Protein AF-A0A158ET09-F1 (afdb_monomer)

Secondary structure (DSSP, 8-state):
---B--TTT-SSSBHHHHHHHHHHHHHHHHHHHS--SPP--HHHHHHHHHHHHHHHHHHHHHHT-

Solvent-accessible surface area (backbone atoms only — not comparable to full-atom values): 3918 Å² total; per-residue (Å²): 130,79,50,75,44,56,72,92,82,31,96,39,66,23,52,62,56,45,52,52,48,50,54,50,48,53,53,52,52,49,56,60,70,70,45,88,68,80,89,74,56,69,70,56,55,51,48,56,50,52,53,55,50,52,53,53,50,53,52,53,55,58,74,74,105

Radius of gyration: 19.13 Å; Cα contacts (8 Å, |Δi|>4): 21; chains: 1; bounding box: 50×23×36 Å

Foldseek 3Di:
DFAADDVVVDVDRGPVVVVVCVVVVVVVVVVVVPPPDDDDDPVVVVVVVVVVVVVVVVVVVVVVD

Mean predicted aligned error: 4.71 Å

pLDDT: mean 95.49, std 5.09, range [65.19, 98.5]

InterPro domains:
  IPR048851 Stability determinant domain [PF21217] (16-47)

Sequence (65 aa):
MPTPLDPIVSEFATVEEAEAYDRWFRAKIQAARDNPGPLIPHDEAMARIRNKLHARIKEKEKLRK

Structure (mmCIF, N/CA/C/O backbone):
data_AF-A0A158ET09-F1
#
_entry.id   AF-A0A158ET09-F1
#
loop_
_atom_site.group_PDB
_atom_site.id
_atom_site.type_symbol
_atom_site.label_atom_id
_atom_site.label_alt_id
_atom_site.label_comp_id
_atom_site.label_asym_id
_atom_site.label_entity_id
_atom_site.label_seq_id
_atom_site.pdbx_PDB_ins_code
_atom_site.Cartn_x
_atom_site.Cartn_y
_atom_site.Cartn_z
_atom_site.occupancy
_atom_site.B_iso_or_equiv
_atom_site.auth_seq_id
_atom_site.auth_comp_id
_atom_site.auth_asym_id
_atom_site.auth_atom_id
_atom_site.pdbx_PDB_model_num
ATOM 1 N N . MET A 1 1 ? -24.123 9.378 16.264 1.00 77.25 1 MET A N 1
ATOM 2 C CA . MET A 1 1 ? -23.019 8.708 16.981 1.00 77.25 1 MET A CA 1
ATOM 3 C C . MET A 1 1 ? -22.564 7.571 16.094 1.00 77.25 1 MET A C 1
ATOM 5 O O . MET A 1 1 ? -23.454 6.964 15.509 1.00 77.25 1 MET A O 1
ATOM 9 N N . PRO A 1 2 ? -21.254 7.345 15.929 1.00 85.69 2 PRO A N 1
ATOM 10 C CA . PRO A 1 2 ? -20.780 6.282 15.062 1.00 85.69 2 PRO A CA 1
ATOM 11 C C . PRO A 1 2 ? -21.142 4.914 15.645 1.00 85.69 2 PRO A C 1
ATOM 13 O O . PRO A 1 2 ? -21.235 4.762 16.867 1.00 85.69 2 PRO A O 1
ATOM 16 N N . THR A 1 3 ? -21.389 3.946 14.776 1.00 95.62 3 THR A N 1
ATOM 17 C CA . THR A 1 3 ? -21.841 2.609 15.158 1.00 95.62 3 THR A CA 1
ATOM 18 C C . THR A 1 3 ? -20.619 1.756 15.489 1.00 95.62 3 THR A C 1
ATOM 20 O O . THR A 1 3 ? -19.842 1.467 14.579 1.00 95.62 3 THR A O 1
ATOM 23 N N . PRO A 1 4 ? -20.400 1.369 16.760 1.00 96.44 4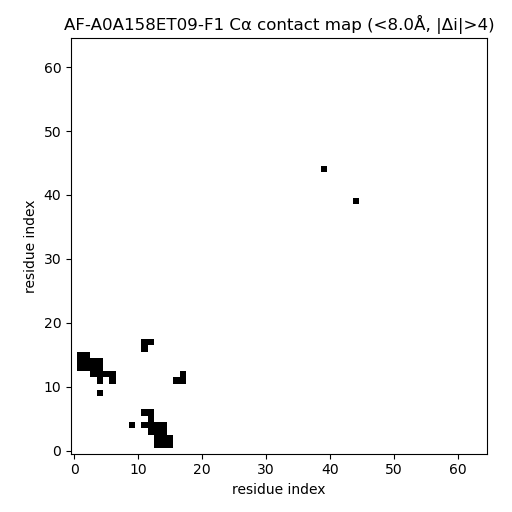 PRO A N 1
ATOM 24 C CA . PRO A 1 4 ? -19.208 0.625 17.145 1.00 96.44 4 PRO A CA 1
ATOM 25 C C . PRO A 1 4 ? -19.216 -0.784 16.546 1.00 96.44 4 PRO A C 1
ATOM 27 O O . PRO A 1 4 ? -20.262 -1.432 16.469 1.00 96.44 4 PRO A O 1
ATOM 30 N N . LEU A 1 5 ? -18.037 -1.254 16.150 1.00 96.56 5 LEU A N 1
ATOM 31 C CA . LEU A 1 5 ? -17.804 -2.603 15.646 1.00 96.56 5 LEU A CA 1
ATOM 32 C C . LEU A 1 5 ? -17.013 -3.432 16.660 1.00 96.56 5 LEU A C 1
ATOM 34 O O . LEU A 1 5 ? -16.182 -2.910 17.403 1.00 96.56 5 LEU A O 1
ATOM 38 N N . ASP A 1 6 ? -17.275 -4.738 16.677 1.00 96.62 6 ASP A N 1
ATOM 39 C CA . ASP A 1 6 ? -16.501 -5.686 17.474 1.00 96.62 6 ASP A CA 1
ATOM 40 C C . ASP A 1 6 ? -15.094 -5.860 16.859 1.00 96.62 6 ASP A C 1
ATOM 42 O O . ASP A 1 6 ? -15.002 -6.179 15.667 1.00 96.62 6 ASP A O 1
ATOM 46 N N . PRO A 1 7 ? -14.007 -5.707 17.641 1.00 96.12 7 PRO A N 1
ATOM 47 C CA . PRO A 1 7 ? -12.635 -5.888 17.160 1.00 96.12 7 PRO A CA 1
ATOM 48 C C . PRO A 1 7 ? -12.319 -7.276 16.579 1.00 96.12 7 PRO A C 1
ATOM 50 O O . PRO A 1 7 ? -11.362 -7.421 15.823 1.00 96.12 7 PRO A O 1
ATOM 53 N N . ILE A 1 8 ? -13.082 -8.316 16.938 1.00 96.81 8 ILE A N 1
ATOM 54 C CA . ILE A 1 8 ? -12.942 -9.665 16.363 1.00 96.81 8 ILE A CA 1
ATOM 55 C C . ILE A 1 8 ? -13.502 -9.703 14.935 1.00 96.81 8 ILE A C 1
ATOM 57 O O . ILE A 1 8 ? -13.016 -10.461 14.096 1.00 96.81 8 ILE A O 1
ATOM 61 N N . VAL A 1 9 ? -14.525 -8.894 14.652 1.00 94.94 9 VAL A N 1
ATOM 62 C CA . VAL A 1 9 ? -15.218 -8.858 13.356 1.00 94.94 9 VAL A CA 1
ATOM 63 C C . VAL A 1 9 ? -14.567 -7.859 12.399 1.00 94.94 9 VAL A C 1
ATOM 65 O O . VAL A 1 9 ? -14.559 -8.088 11.191 1.00 94.94 9 VAL A O 1
ATOM 68 N N . SER A 1 10 ? -14.031 -6.754 12.920 1.00 96.06 10 SER A N 1
ATOM 69 C CA . SER A 1 10 ? -13.507 -5.646 12.124 1.00 96.06 10 SER A CA 1
ATOM 70 C C . SER A 1 10 ? -12.247 -5.045 12.739 1.00 96.06 10 SER A C 1
ATOM 72 O O . SER A 1 10 ? -12.156 -4.856 13.947 1.00 96.06 10 SER A O 1
ATOM 74 N N . GLU A 1 11 ? -11.301 -4.661 11.881 1.00 96.06 11 GLU A N 1
ATOM 75 C CA . GLU A 1 11 ? -10.130 -3.862 12.265 1.00 96.06 11 GLU A CA 1
ATOM 76 C C . GLU A 1 11 ? -10.467 -2.383 12.539 1.00 96.06 11 GLU A C 1
ATOM 78 O O . GLU A 1 11 ? -9.692 -1.682 13.190 1.00 96.06 11 GLU A O 1
ATOM 83 N N . PHE A 1 12 ? -11.621 -1.906 12.060 1.00 97.31 12 PHE A N 1
ATOM 84 C CA . PHE A 1 12 ? -12.128 -0.554 12.310 1.00 97.31 12 PHE A CA 1
ATOM 85 C C . PHE A 1 12 ? -12.994 -0.516 13.562 1.00 97.31 12 PHE A C 1
ATOM 87 O O . PHE A 1 12 ? -13.797 -1.425 13.782 1.00 97.31 12 PHE A O 1
ATOM 94 N N . ALA A 1 13 ? -12.890 0.573 14.327 1.00 96.12 13 ALA A N 1
ATOM 95 C CA . ALA A 1 13 ? -13.657 0.752 15.554 1.00 96.12 13 ALA A CA 1
ATOM 96 C C . ALA A 1 13 ? -15.137 1.040 15.277 1.00 96.12 13 ALA A C 1
ATOM 98 O O . ALA A 1 13 ? -15.983 0.785 16.135 1.00 96.12 13 ALA A O 1
ATOM 99 N N . THR A 1 14 ? -15.457 1.584 14.099 1.00 97.94 14 THR A N 1
ATOM 100 C CA . THR A 1 14 ? -16.818 1.997 13.746 1.00 97.94 14 THR A CA 1
ATOM 101 C C . THR A 1 14 ? -17.188 1.653 12.306 1.00 97.94 14 THR A C 1
ATOM 103 O O . THR A 1 14 ? -16.323 1.556 11.430 1.00 97.94 14 THR A O 1
ATOM 106 N N . VAL A 1 15 ? -18.488 1.492 12.049 1.00 97.62 15 VAL A N 1
ATOM 107 C CA . VAL A 1 15 ? -19.034 1.267 10.699 1.00 97.62 15 VAL A CA 1
ATOM 108 C C . VAL A 1 15 ? -18.646 2.410 9.768 1.00 97.62 15 VAL A C 1
ATOM 110 O O . VAL A 1 15 ? -18.215 2.182 8.643 1.00 97.62 15 VAL A O 1
ATOM 113 N N . GLU A 1 16 ? -18.733 3.646 10.246 1.00 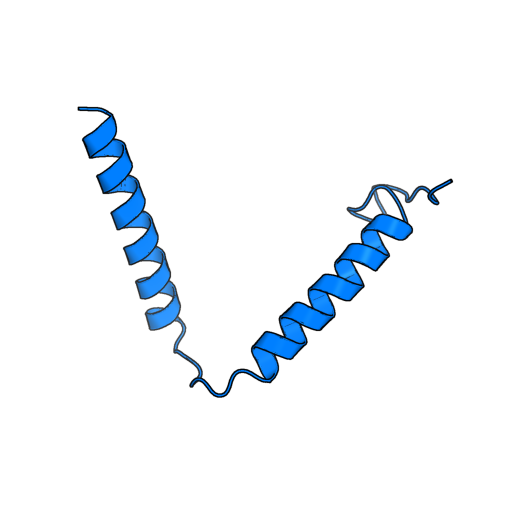97.31 16 GLU A N 1
ATOM 114 C CA . GLU A 1 16 ? -18.477 4.839 9.449 1.00 97.31 16 GLU A CA 1
ATOM 115 C C . GLU A 1 16 ? -17.007 4.930 9.007 1.00 97.31 16 GLU A C 1
ATOM 117 O O . GLU A 1 16 ? -16.730 5.337 7.875 1.00 97.31 16 GLU A O 1
ATOM 122 N N . GLU A 1 17 ? -16.062 4.515 9.859 1.00 97.44 17 GLU A N 1
ATOM 123 C CA . GLU A 1 17 ? -14.642 4.394 9.501 1.00 97.44 17 GLU A CA 1
ATOM 124 C C . GLU A 1 17 ? -14.408 3.296 8.460 1.00 97.44 17 GLU A C 1
ATOM 126 O O . GLU A 1 17 ? -13.707 3.534 7.472 1.00 97.44 17 GLU A O 1
ATOM 131 N N . ALA A 1 18 ? -15.026 2.124 8.641 1.00 97.25 18 ALA A N 1
ATOM 132 C CA . ALA A 1 18 ? -14.916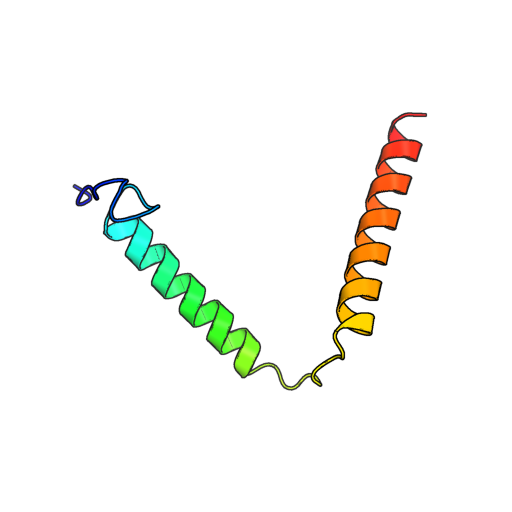 1.013 7.698 1.00 97.25 18 ALA A CA 1
ATOM 133 C C . ALA A 1 18 ? -15.448 1.398 6.309 1.00 97.25 18 ALA A C 1
ATOM 135 O O . ALA A 1 18 ? -14.799 1.155 5.291 1.00 97.25 18 ALA A O 1
ATOM 136 N N . GLU A 1 19 ? -16.597 2.071 6.252 1.00 98.00 19 GLU A N 1
ATOM 137 C CA . GLU A 1 19 ? -17.171 2.560 5.000 1.00 98.00 19 GLU A CA 1
ATOM 138 C C . GLU A 1 19 ? -16.333 3.674 4.363 1.00 98.00 19 GLU A C 1
ATOM 140 O O . GLU A 1 19 ? -16.207 3.742 3.137 1.00 98.00 19 GLU A O 1
ATOM 145 N N . ALA A 1 20 ? -15.754 4.570 5.169 1.00 97.88 20 ALA A N 1
ATOM 146 C CA . ALA A 1 20 ? -14.852 5.598 4.661 1.00 97.88 20 ALA A CA 1
ATOM 147 C C . ALA A 1 20 ? -13.601 4.972 4.029 1.00 97.88 20 ALA A C 1
ATOM 149 O O . ALA A 1 20 ? -13.193 5.390 2.938 1.00 97.88 20 ALA A O 1
ATOM 150 N N . TYR A 1 21 ? -13.038 3.944 4.670 1.00 97.69 21 TYR A N 1
ATOM 151 C CA . TYR A 1 21 ? -11.929 3.177 4.122 1.00 97.69 21 TYR A CA 1
ATOM 152 C C . TYR A 1 21 ? -12.321 2.445 2.837 1.00 97.69 21 TYR A C 1
ATOM 154 O O . TYR A 1 21 ? -11.606 2.568 1.845 1.00 97.69 21 TYR A O 1
ATOM 162 N N . ASP A 1 22 ? -13.458 1.742 2.809 1.00 98.19 22 ASP A N 1
ATOM 163 C CA . ASP A 1 22 ? -13.920 1.009 1.621 1.00 98.19 22 ASP A CA 1
ATOM 164 C C . ASP A 1 22 ? -14.110 1.949 0.418 1.00 98.19 22 ASP A C 1
ATOM 166 O O . ASP A 1 22 ? -13.597 1.672 -0.670 1.00 98.19 22 ASP A O 1
ATOM 170 N N . ARG A 1 23 ? -14.735 3.122 0.615 1.00 98.50 23 ARG A N 1
ATOM 171 C CA . ARG A 1 23 ? -14.878 4.142 -0.4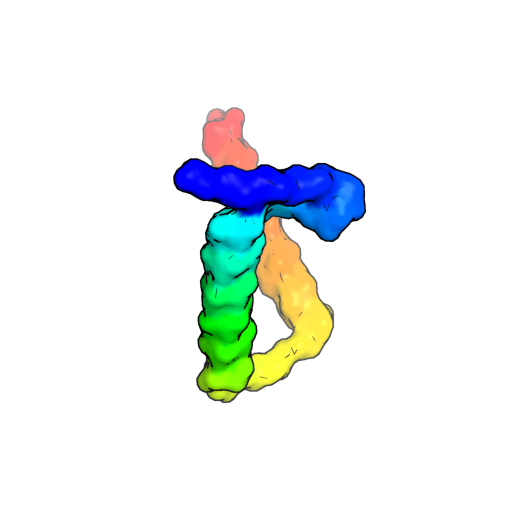42 1.00 98.50 23 ARG A CA 1
ATOM 172 C C . ARG A 1 23 ? -13.526 4.602 -0.984 1.00 98.50 23 ARG A C 1
ATOM 174 O O . ARG A 1 23 ? -13.326 4.637 -2.201 1.00 98.50 23 ARG A O 1
ATOM 181 N N . TRP A 1 24 ? -12.590 4.941 -0.098 1.00 98.19 24 TRP A N 1
ATOM 182 C CA . TRP A 1 24 ? -11.241 5.342 -0.499 1.00 98.19 24 TRP A CA 1
ATOM 183 C C . TRP A 1 24 ? -10.492 4.207 -1.210 1.00 98.19 24 TRP A C 1
ATOM 185 O O . TRP A 1 24 ? -9.848 4.433 -2.238 1.00 98.19 24 TRP A O 1
ATOM 195 N N . PHE A 1 25 ? -10.592 2.982 -0.697 1.00 98.19 25 PHE A N 1
ATOM 196 C CA . PHE A 1 25 ? -9.896 1.822 -1.234 1.00 98.19 25 PHE A CA 1
ATOM 197 C C . PHE A 1 25 ? -10.395 1.487 -2.639 1.00 98.19 25 PHE A C 1
ATOM 199 O O . PHE A 1 25 ? -9.583 1.325 -3.551 1.00 98.19 25 PHE A O 1
ATOM 206 N N . ARG A 1 26 ? -11.715 1.488 -2.863 1.00 98.44 26 ARG A N 1
ATOM 207 C CA . ARG A 1 26 ? -12.302 1.308 -4.200 1.00 98.44 26 ARG A CA 1
ATOM 208 C C . ARG A 1 26 ? -11.833 2.376 -5.179 1.00 98.44 26 ARG A C 1
ATOM 210 O O . ARG A 1 26 ? -11.425 2.029 -6.284 1.00 98.44 26 ARG A O 1
ATOM 217 N N . ALA A 1 27 ? -11.814 3.647 -4.770 1.00 98.31 27 ALA A N 1
ATOM 218 C CA . ALA A 1 27 ? -11.304 4.731 -5.610 1.00 98.31 27 ALA A CA 1
ATOM 219 C C . ALA A 1 27 ? -9.819 4.532 -5.966 1.00 98.31 27 ALA A C 1
ATOM 221 O O . ALA A 1 27 ? -9.421 4.707 -7.117 1.00 98.31 27 ALA A O 1
ATOM 222 N N . LYS A 1 28 ? -8.999 4.096 -5.001 1.00 97.81 28 LYS A N 1
ATOM 223 C CA . LYS A 1 28 ? -7.580 3.786 -5.218 1.00 97.81 28 LYS A CA 1
ATOM 224 C C . LYS A 1 28 ? -7.377 2.616 -6.182 1.00 97.81 28 LYS A C 1
ATOM 226 O O . LYS A 1 28 ? -6.502 2.689 -7.043 1.00 97.81 28 LYS A O 1
ATOM 231 N N . ILE A 1 29 ? -8.168 1.551 -6.051 1.00 97.50 29 ILE A N 1
ATOM 232 C CA . ILE A 1 29 ? -8.121 0.406 -6.968 1.00 97.50 29 ILE A CA 1
ATOM 233 C C . ILE A 1 29 ? -8.565 0.822 -8.367 1.00 97.50 29 ILE A C 1
ATOM 235 O O . ILE A 1 29 ? -7.903 0.452 -9.333 1.00 97.50 29 ILE A O 1
ATOM 239 N N . GLN A 1 30 ? -9.624 1.622 -8.487 1.00 98.00 30 GLN A N 1
ATOM 240 C CA . GLN A 1 30 ? -10.089 2.114 -9.780 1.00 98.00 30 GLN A CA 1
ATOM 241 C C . GLN A 1 30 ? -9.001 2.942 -10.477 1.00 98.00 30 GLN A C 1
ATOM 243 O O . GLN A 1 30 ? -8.629 2.628 -11.601 1.00 98.00 30 GLN A O 1
ATOM 248 N N . ALA A 1 31 ? -8.376 3.886 -9.768 1.00 97.00 31 ALA A N 1
ATOM 249 C CA . ALA A 1 31 ? -7.256 4.660 -10.303 1.00 97.00 31 ALA A CA 1
ATOM 250 C C . ALA A 1 31 ? -6.057 3.784 -10.725 1.00 97.00 31 ALA A C 1
ATOM 252 O O . ALA A 1 31 ? -5.383 4.084 -11.707 1.00 97.00 31 ALA A O 1
ATOM 253 N N . ALA A 1 32 ? -5.780 2.693 -10.002 1.00 93.94 32 ALA A N 1
ATOM 254 C CA . ALA A 1 32 ? -4.729 1.747 -10.373 1.00 93.94 32 ALA A CA 1
ATOM 255 C C . ALA A 1 32 ? -5.095 0.901 -11.604 1.00 93.94 32 ALA A C 1
ATOM 257 O O . ALA A 1 32 ? -4.208 0.579 -12.390 1.00 93.94 32 ALA A O 1
ATOM 258 N N . ARG A 1 33 ? -6.376 0.547 -11.774 1.00 95.50 33 ARG A N 1
ATOM 259 C CA . ARG A 1 33 ? -6.888 -0.181 -12.947 1.00 95.50 33 ARG A CA 1
ATOM 260 C C . ARG A 1 33 ? -6.919 0.689 -14.199 1.00 95.50 33 ARG A C 1
ATOM 262 O O . ARG A 1 33 ? -6.606 0.193 -15.273 1.00 95.50 33 ARG A O 1
ATOM 269 N N . ASP A 1 34 ? -7.271 1.961 -14.045 1.00 96.94 34 ASP A N 1
ATOM 270 C CA . ASP A 1 34 ? -7.346 2.928 -15.144 1.00 96.94 34 ASP A CA 1
ATOM 271 C C . ASP A 1 34 ? -5.966 3.457 -15.558 1.00 96.94 34 ASP A C 1
ATOM 273 O O . ASP A 1 34 ? -5.838 4.150 -16.566 1.00 96.94 34 ASP A O 1
ATOM 277 N N . ASN A 1 35 ? -4.916 3.141 -14.794 1.00 94.44 35 ASN A N 1
ATOM 278 C CA . ASN A 1 35 ? -3.553 3.522 -15.127 1.00 94.44 35 ASN A CA 1
ATOM 279 C C . ASN A 1 35 ? -3.096 2.802 -16.415 1.00 94.44 35 ASN A C 1
ATOM 281 O O . ASN A 1 35 ? -2.948 1.580 -16.396 1.00 94.44 35 ASN A O 1
ATOM 285 N N . PRO A 1 36 ? -2.789 3.530 -17.509 1.00 94.25 36 PRO A N 1
ATOM 286 C CA . PRO A 1 36 ? -2.409 2.928 -18.789 1.00 94.25 36 PRO A CA 1
ATOM 287 C C . PRO A 1 36 ? -0.979 2.362 -18.800 1.00 94.25 36 PRO A C 1
ATOM 289 O O . PRO A 1 36 ? -0.521 1.853 -19.822 1.00 94.25 36 PRO A O 1
ATOM 292 N N . GLY A 1 37 ? -0.234 2.503 -17.699 1.00 92.31 37 GLY A N 1
ATOM 293 C CA . GLY A 1 37 ? 1.144 2.037 -17.600 1.00 92.31 37 GLY A CA 1
ATOM 294 C C . GLY A 1 37 ? 1.281 0.514 -17.751 1.00 92.31 37 GLY A C 1
ATOM 295 O O . GLY A 1 37 ? 0.376 -0.235 -17.379 1.00 92.31 37 GLY A O 1
ATOM 296 N N . PRO A 1 38 ? 2.430 0.029 -18.256 1.00 93.12 38 PRO A N 1
ATOM 297 C CA . PRO A 1 38 ? 2.664 -1.400 -18.387 1.00 93.12 38 PRO A CA 1
ATOM 298 C C . PRO A 1 38 ? 2.758 -2.073 -17.015 1.00 93.12 38 PRO A C 1
ATOM 300 O O . PRO A 1 38 ? 3.268 -1.502 -16.045 1.00 93.12 38 PRO A O 1
ATOM 303 N N . LEU A 1 39 ? 2.320 -3.331 -16.960 1.00 93.25 39 LEU A N 1
ATOM 304 C CA . LEU A 1 39 ? 2.621 -4.213 -15.839 1.00 93.25 39 LEU A CA 1
ATOM 305 C C . LEU A 1 39 ? 4.133 -4.450 -15.773 1.00 93.25 39 LEU A C 1
ATOM 307 O O . LEU A 1 39 ? 4.786 -4.626 -16.801 1.00 93.25 39 LEU A O 1
ATOM 311 N N . ILE A 1 40 ? 4.677 -4.469 -14.558 1.00 95.38 40 ILE A N 1
ATOM 312 C CA . ILE A 1 40 ? 6.095 -4.749 -14.323 1.00 95.38 40 ILE A CA 1
ATOM 313 C C . ILE A 1 40 ? 6.272 -6.152 -13.727 1.00 95.38 40 ILE A C 1
ATOM 315 O O . ILE A 1 40 ? 5.448 -6.563 -12.903 1.00 95.38 40 ILE A O 1
ATOM 319 N N . PRO A 1 41 ? 7.338 -6.887 -14.089 1.00 97.75 41 PRO A N 1
ATOM 320 C CA . PRO A 1 41 ? 7.674 -8.153 -13.447 1.00 97.75 41 PRO A CA 1
ATOM 321 C C . PRO A 1 41 ? 7.945 -7.992 -11.947 1.00 97.75 41 PRO A C 1
ATOM 323 O O . PRO A 1 41 ? 8.374 -6.931 -11.481 1.00 97.75 41 PRO A O 1
ATOM 326 N N . HIS A 1 42 ? 7.759 -9.076 -11.190 1.00 97.19 42 HIS A N 1
ATOM 327 C CA . HIS A 1 42 ? 7.999 -9.096 -9.744 1.00 97.19 42 HIS A CA 1
ATOM 328 C C . HIS A 1 42 ? 9.408 -8.602 -9.374 1.00 97.19 42 HIS A C 1
ATOM 330 O O . HIS A 1 42 ? 9.557 -7.735 -8.510 1.00 97.19 42 HIS A O 1
ATOM 336 N N . ASP A 1 43 ? 10.437 -9.097 -10.066 1.00 98.25 43 ASP A N 1
ATOM 337 C CA . ASP A 1 43 ? 11.832 -8.745 -9.781 1.00 98.25 43 ASP A CA 1
ATOM 338 C C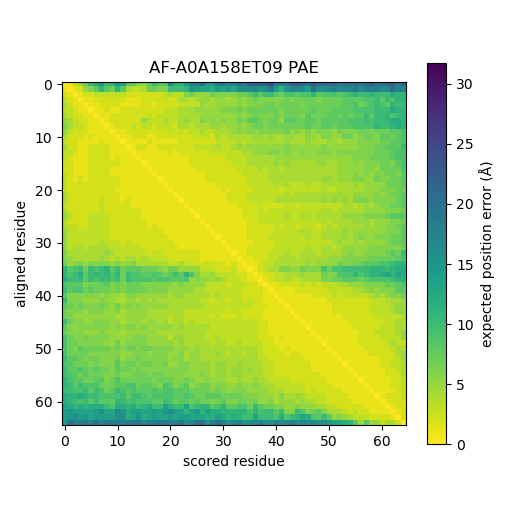 . ASP A 1 43 ? 12.104 -7.251 -9.964 1.00 98.25 43 ASP A C 1
ATOM 340 O O . ASP A 1 43 ? 12.802 -6.631 -9.153 1.00 98.25 43 ASP A O 1
ATOM 344 N N . GLU A 1 44 ? 11.494 -6.647 -10.985 1.00 97.81 44 GLU A N 1
ATOM 345 C CA . GLU A 1 44 ? 11.596 -5.216 -11.235 1.00 97.81 44 GLU A CA 1
ATOM 346 C C . GLU A 1 44 ? 10.894 -4.407 -10.134 1.00 97.81 44 GLU A C 1
ATOM 348 O O . GLU A 1 44 ? 11.459 -3.436 -9.617 1.00 97.81 44 GLU A O 1
ATOM 353 N N . ALA A 1 45 ? 9.699 -4.824 -9.703 1.00 96.75 45 ALA A N 1
ATOM 354 C CA . ALA A 1 45 ? 8.989 -4.191 -8.591 1.00 96.75 45 ALA A CA 1
ATOM 355 C C . ALA A 1 45 ? 9.829 -4.211 -7.300 1.00 96.75 45 ALA A C 1
ATOM 357 O O . ALA A 1 45 ? 9.993 -3.181 -6.635 1.00 96.75 45 ALA A O 1
ATOM 358 N N . MET A 1 46 ? 10.438 -5.356 -6.984 1.00 98.19 46 MET A N 1
ATOM 359 C CA . MET A 1 46 ? 11.296 -5.510 -5.808 1.00 98.19 46 MET A CA 1
ATOM 360 C C . MET A 1 46 ? 12.598 -4.714 -5.919 1.00 98.19 46 MET A C 1
ATOM 362 O O . MET A 1 46 ? 13.066 -4.157 -4.923 1.00 98.19 46 MET A O 1
ATOM 366 N N . ALA A 1 47 ? 13.193 -4.615 -7.111 1.00 98.19 47 ALA A N 1
ATOM 367 C CA . ALA A 1 47 ? 14.360 -3.764 -7.342 1.00 98.19 47 ALA A CA 1
ATOM 368 C C . ALA A 1 47 ? 14.034 -2.284 -7.075 1.00 98.19 47 ALA A C 1
ATOM 370 O O . ALA A 1 47 ? 14.769 -1.608 -6.349 1.0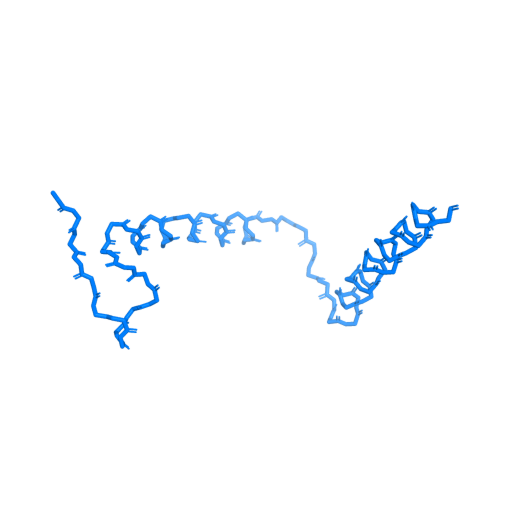0 98.19 47 ALA A O 1
ATOM 371 N N . ARG A 1 48 ? 12.886 -1.795 -7.566 1.00 97.44 48 ARG A N 1
ATOM 372 C CA . ARG A 1 48 ? 12.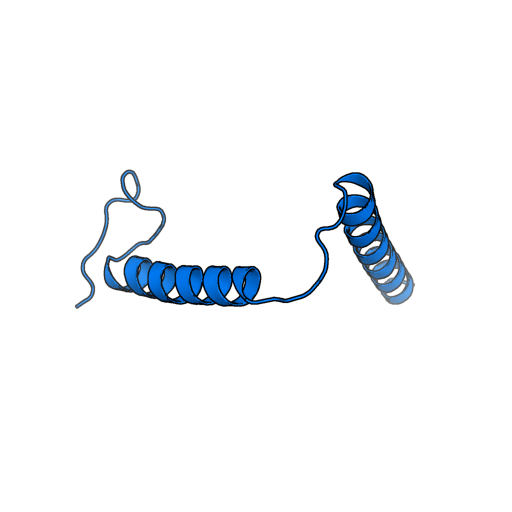418 -0.418 -7.322 1.00 97.44 48 ARG A CA 1
ATOM 373 C C . ARG A 1 48 ? 12.243 -0.128 -5.825 1.00 97.44 48 ARG A C 1
ATOM 375 O O . ARG A 1 48 ? 12.656 0.938 -5.364 1.00 97.44 48 ARG A O 1
ATOM 382 N N . ILE A 1 49 ? 11.671 -1.059 -5.055 1.00 97.56 49 ILE A N 1
ATOM 383 C CA . ILE A 1 49 ? 11.489 -0.905 -3.599 1.00 97.56 49 ILE A CA 1
ATOM 384 C C . ILE A 1 49 ? 12.838 -0.896 -2.869 1.00 97.56 49 ILE A C 1
ATOM 386 O O . ILE A 1 49 ? 13.096 0.018 -2.082 1.00 97.56 49 ILE A O 1
ATOM 390 N N . ARG A 1 50 ? 13.721 -1.864 -3.157 1.00 98.00 50 ARG A N 1
ATOM 391 C CA . ARG A 1 50 ? 15.056 -1.958 -2.536 1.00 98.00 50 ARG A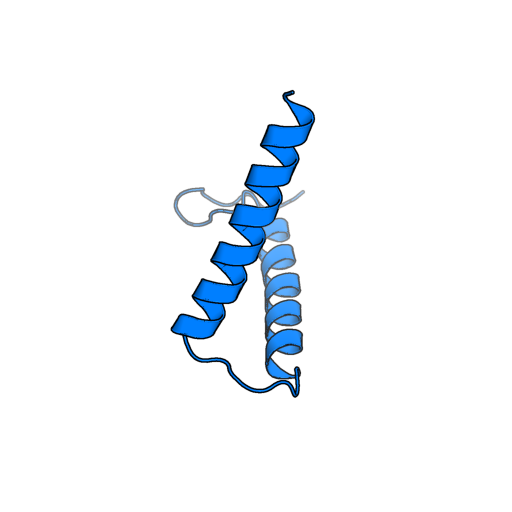 CA 1
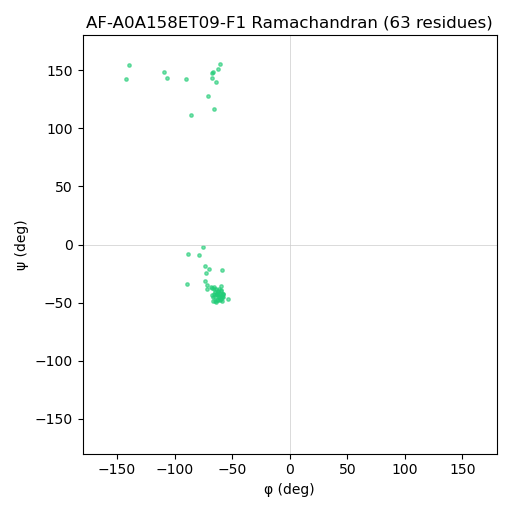ATOM 392 C C . ARG A 1 50 ? 15.881 -0.695 -2.767 1.00 98.00 50 ARG A C 1
ATOM 394 O O . ARG A 1 50 ? 16.461 -0.162 -1.824 1.00 98.00 50 ARG A O 1
ATOM 401 N N . ASN A 1 51 ? 15.854 -0.154 -3.984 1.00 98.12 51 ASN A N 1
ATOM 402 C CA . ASN A 1 51 ? 16.564 1.082 -4.316 1.00 98.12 51 ASN A CA 1
ATOM 403 C C . ASN A 1 51 ? 16.060 2.280 -3.497 1.00 98.12 51 ASN A C 1
ATOM 405 O O . ASN A 1 51 ? 16.866 3.024 -2.936 1.00 98.12 51 ASN A O 1
ATOM 409 N N . LYS A 1 52 ? 14.735 2.441 -3.363 1.00 97.94 52 LYS A N 1
ATOM 410 C CA . LYS A 1 52 ? 14.140 3.502 -2.529 1.00 97.94 52 LYS A CA 1
ATOM 411 C C . LYS A 1 52 ? 14.508 3.348 -1.052 1.00 97.94 52 LYS A C 1
ATOM 413 O O . LYS A 1 52 ? 14.802 4.342 -0.390 1.00 97.94 52 LYS A O 1
ATOM 418 N N . LEU A 1 53 ? 14.512 2.118 -0.537 1.00 97.50 53 LEU A N 1
ATOM 419 C CA . LEU A 1 53 ? 14.894 1.839 0.847 1.00 97.50 53 LEU A CA 1
ATOM 420 C C . LEU A 1 53 ? 16.369 2.172 1.101 1.00 97.50 53 LEU A C 1
ATOM 422 O O . LEU A 1 53 ? 16.675 2.895 2.046 1.00 97.50 53 LEU A O 1
ATOM 426 N N . HIS A 1 54 ? 17.275 1.714 0.233 1.00 97.81 54 HIS A N 1
ATOM 427 C CA . HIS A 1 54 ? 18.704 2.013 0.344 1.00 97.81 54 HIS A CA 1
ATOM 428 C C . HIS A 1 54 ? 18.988 3.517 0.294 1.00 97.81 54 HIS A C 1
ATOM 430 O O . HIS A 1 54 ? 19.819 4.004 1.057 1.00 97.81 54 HIS A O 1
ATOM 436 N N . ALA A 1 55 ? 18.287 4.263 -0.566 1.00 97.06 55 ALA A N 1
ATOM 437 C CA . ALA A 1 55 ? 18.418 5.716 -0.625 1.00 97.06 55 ALA A CA 1
ATOM 438 C C . ALA A 1 55 ? 18.051 6.371 0.718 1.00 97.06 55 ALA A C 1
ATOM 440 O O . ALA A 1 55 ? 18.831 7.163 1.244 1.00 97.06 55 ALA A O 1
ATOM 441 N N . ARG A 1 56 ? 16.922 5.966 1.319 1.00 96.56 56 ARG A N 1
ATOM 442 C CA . ARG A 1 56 ? 16.478 6.466 2.631 1.00 96.56 56 ARG A CA 1
ATOM 443 C C . ARG A 1 56 ? 17.429 6.106 3.769 1.00 96.56 56 ARG A C 1
ATOM 445 O O . ARG A 1 56 ? 17.637 6.917 4.666 1.00 96.56 56 ARG A O 1
ATOM 452 N N . ILE A 1 57 ? 18.002 4.902 3.755 1.00 97.12 57 ILE A N 1
ATOM 453 C CA . ILE A 1 57 ? 18.982 4.480 4.767 1.00 97.12 57 ILE A CA 1
ATOM 454 C C . ILE A 1 57 ? 20.236 5.352 4.673 1.00 97.12 57 ILE A C 1
ATOM 456 O O . ILE A 1 57 ? 20.645 5.931 5.675 1.00 97.12 57 ILE A O 1
ATOM 460 N N . LYS A 1 58 ? 20.786 5.531 3.466 1.00 96.25 58 LYS A N 1
ATOM 461 C CA . LYS A 1 58 ? 21.966 6.381 3.245 1.00 96.25 58 LYS A CA 1
ATOM 462 C C . LYS A 1 58 ? 21.723 7.830 3.661 1.00 96.25 58 LYS A C 1
ATOM 464 O O . LYS A 1 58 ? 22.617 8.465 4.209 1.00 96.25 58 LYS A O 1
ATOM 469 N N . GLU A 1 59 ? 20.536 8.365 3.390 1.00 96.25 59 GLU A N 1
ATOM 470 C CA . GLU A 1 59 ? 20.150 9.713 3.817 1.00 96.25 59 GLU A CA 1
ATOM 471 C C . GLU A 1 59 ? 20.141 9.837 5.346 1.00 96.25 59 GLU A C 1
ATOM 473 O O . GLU A 1 59 ? 20.767 10.744 5.891 1.00 96.25 59 GLU A O 1
ATOM 478 N N . LYS A 1 60 ? 19.523 8.879 6.048 1.00 95.06 60 LYS A N 1
ATOM 479 C CA . LYS A 1 60 ? 19.527 8.845 7.517 1.00 95.06 60 LYS A CA 1
ATOM 480 C C . LYS A 1 60 ? 20.930 8.702 8.104 1.00 95.06 60 LYS A C 1
ATOM 482 O O . LYS A 1 60 ? 21.233 9.342 9.104 1.00 95.06 60 LYS A O 1
ATOM 487 N N . GLU A 1 61 ? 21.784 7.879 7.503 1.00 94.69 61 GLU A N 1
ATOM 488 C CA . GLU A 1 61 ? 23.174 7.705 7.943 1.00 94.69 61 GLU A CA 1
ATOM 489 C C . GLU A 1 61 ? 24.005 8.975 7.763 1.00 94.69 61 GLU A C 1
ATOM 491 O O . GLU A 1 61 ? 24.817 9.292 8.628 1.00 94.69 61 GLU A O 1
ATOM 496 N N . LYS A 1 62 ? 23.788 9.717 6.669 1.00 90.44 62 LYS A N 1
ATOM 497 C CA . LYS A 1 62 ? 24.413 11.028 6.457 1.00 90.44 62 LYS A CA 1
ATOM 498 C C . LYS A 1 62 ? 23.948 12.051 7.486 1.00 90.44 62 LYS A C 1
ATOM 500 O O . LYS A 1 62 ? 24.774 12.805 7.964 1.00 90.44 62 LYS A O 1
ATOM 505 N N . LEU A 1 63 ? 22.661 12.055 7.834 1.00 89.12 63 LEU A N 1
ATOM 506 C CA . LEU A 1 63 ? 22.101 12.982 8.823 1.00 89.12 63 LEU A CA 1
ATOM 507 C C . LEU A 1 63 ? 22.570 12.683 10.259 1.00 89.12 63 LEU A C 1
ATOM 509 O O . LEU A 1 63 ? 22.489 13.541 11.129 1.00 89.12 63 LEU A O 1
ATOM 513 N N . ARG A 1 64 ? 23.026 11.451 10.517 1.00 88.50 64 ARG A N 1
ATOM 514 C CA . ARG A 1 64 ? 23.545 11.014 11.822 1.00 88.50 64 ARG A CA 1
ATOM 515 C C . ARG A 1 64 ? 25.050 11.271 11.996 1.00 88.50 64 ARG A C 1
ATOM 517 O O . ARG A 1 64 ? 25.561 11.017 13.084 1.00 88.50 64 ARG A O 1
ATOM 524 N N . LYS A 1 65 ? 25.753 11.683 10.939 1.00 65.19 65 LYS A N 1
ATOM 525 C CA . LYS A 1 65 ? 27.173 12.066 10.963 1.00 65.19 65 LYS A CA 1
ATOM 526 C C . LYS A 1 65 ? 27.301 13.578 11.023 1.00 65.19 65 LYS A C 1
ATOM 528 O O . LYS A 1 65 ? 28.252 14.021 11.697 1.00 65.19 65 LYS A O 1
#

Organism: NCBI:txid1777135